Protein AF-A0A835RYI5-F1 (af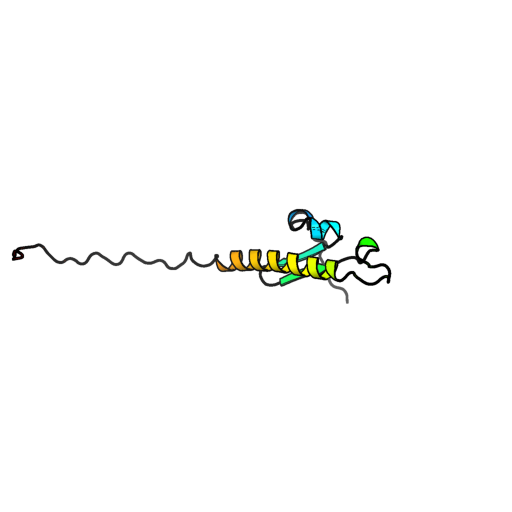db_monomer_lite)

Radius of gyration: 28.98 Å; chains: 1; bounding box: 69×79×56 Å

pLDDT: mean 70.55, std 18.91, range [38.28, 93.0]

Sequence (107 aa):
MAERSSRESPSSQPRTAELDQALHAVGFEFDLLSPQKLTGHLTVTEICCQPFKVLHGGVTAMIAEGWRAWGLHRLRLSACGRRSALHQPHQGRPPWGSHPGRGRSYS

InterPro domains:
  IPR029069 HotDog domain superfamily [SSF54637] (23-74)

Organism: Vanilla planifolia (NCBI:txid51239)

Secondary structure (DSSP, 8-state):
---------SSSSPPHHHH-HHHHHTTEEEEEE-SS-EEEEE---GGGB-TTSSB-HHHHHHHHHHHHHHHHHHHHHHHTS--S------PPPP-------------

Structure (mmCIF, N/CA/C/O backbone):
data_AF-A0A835RYI5-F1
#
_entry.id   AF-A0A835RYI5-F1
#
loop_
_atom_site.group_PDB
_atom_site.id
_atom_site.type_symbol
_atom_site.label_atom_id
_atom_site.label_alt_id
_atom_site.label_comp_id
_atom_site.label_asym_id
_atom_site.label_entity_id
_atom_site.label_seq_id
_atom_site.pdbx_PDB_ins_code
_atom_site.Cartn_x
_atom_site.Cartn_y
_atom_site.Cartn_z
_atom_site.occupancy
_atom_site.B_iso_or_equiv
_atom_site.auth_seq_id
_atom_site.auth_comp_id
_atom_site.auth_asym_id
_atom_site.auth_atom_id
_atom_site.pdbx_PDB_model_num
ATOM 1 N N . MET A 1 1 ? 11.583 -23.531 22.317 1.00 41.34 1 MET A N 1
ATOM 2 C CA . MET A 1 1 ? 11.542 -22.199 21.676 1.00 41.34 1 MET A CA 1
ATOM 3 C C . MET A 1 1 ? 10.862 -22.345 20.319 1.00 41.34 1 MET A C 1
ATOM 5 O O . MET A 1 1 ? 11.526 -22.799 19.402 1.00 41.34 1 MET A O 1
ATOM 9 N N . ALA A 1 2 ? 9.551 -22.083 20.239 1.00 41.88 2 ALA A N 1
ATOM 10 C CA . ALA A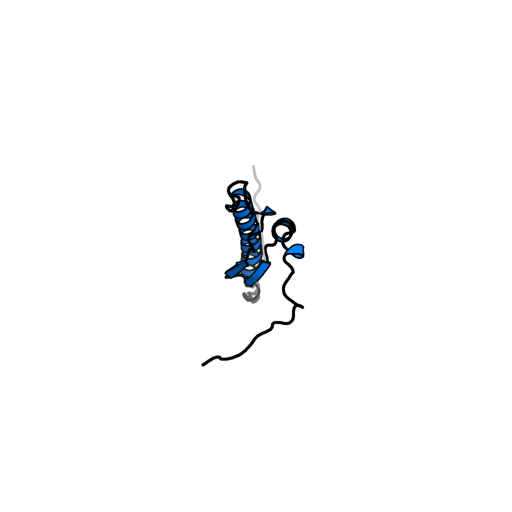 1 2 ? 8.792 -21.622 19.059 1.00 41.88 2 ALA A CA 1
ATOM 11 C C . ALA A 1 2 ? 7.296 -21.875 19.323 1.00 41.88 2 ALA A C 1
ATOM 13 O O . ALA A 1 2 ? 6.762 -22.946 19.042 1.00 41.88 2 ALA A O 1
ATOM 14 N N . GLU A 1 3 ? 6.649 -20.899 19.952 1.00 40.38 3 GLU A N 1
ATOM 15 C CA . GLU A 1 3 ? 5.241 -20.933 20.334 1.00 40.38 3 GLU A CA 1
ATOM 16 C C . GLU A 1 3 ? 4.363 -20.342 19.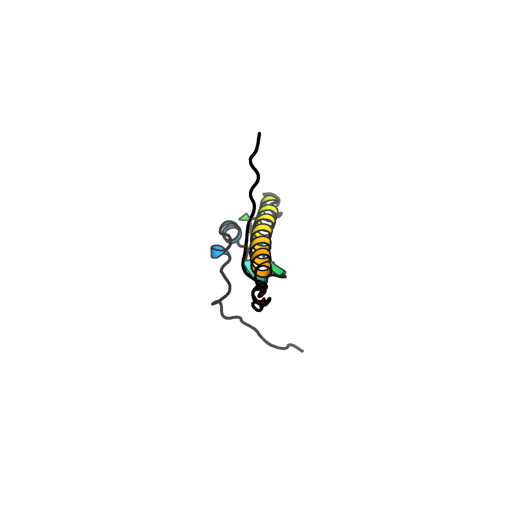212 1.00 40.38 3 GLU A C 1
ATOM 18 O O . GLU A 1 3 ? 4.514 -19.183 18.851 1.00 40.38 3 GLU A O 1
ATOM 23 N N . ARG A 1 4 ? 3.492 -21.205 18.667 1.00 47.47 4 ARG A N 1
ATOM 24 C CA . ARG A 1 4 ? 2.046 -21.047 18.384 1.00 47.47 4 ARG A CA 1
ATOM 25 C C . ARG A 1 4 ? 1.498 -19.910 17.483 1.00 47.47 4 ARG A C 1
ATOM 27 O O . ARG A 1 4 ? 1.761 -18.740 17.689 1.00 47.47 4 ARG A O 1
ATOM 34 N N . SER A 1 5 ? 0.548 -20.332 16.625 1.00 50.44 5 SER A N 1
ATOM 35 C CA . SER A 1 5 ? -0.690 -19.652 16.158 1.00 50.44 5 SER A CA 1
ATOM 36 C C . SER A 1 5 ? -0.588 -18.212 15.639 1.00 50.44 5 SER A C 1
ATOM 38 O O . SER A 1 5 ? -0.321 -17.288 16.388 1.00 50.44 5 SER A O 1
ATOM 40 N N . SER A 1 6 ? -1.010 -17.903 14.412 1.00 41.62 6 SER A N 1
ATOM 41 C CA . SER A 1 6 ? -2.359 -18.183 13.900 1.00 41.62 6 SER A CA 1
ATOM 42 C C . SER A 1 6 ? -2.363 -18.085 12.374 1.00 41.62 6 SER A C 1
ATOM 44 O O . SER A 1 6 ? -1.959 -17.067 11.825 1.00 41.62 6 SER A O 1
ATOM 46 N N . ARG A 1 7 ? -2.851 -19.116 11.678 1.00 47.56 7 ARG A N 1
ATOM 47 C CA . ARG A 1 7 ? -3.403 -18.932 10.331 1.00 47.56 7 ARG A CA 1
ATOM 48 C C . ARG A 1 7 ? -4.801 -18.363 10.543 1.00 47.56 7 ARG A C 1
ATOM 50 O O . ARG A 1 7 ? -5.703 -19.113 10.906 1.00 47.56 7 ARG A O 1
ATOM 57 N N . GLU A 1 8 ? -4.950 -17.048 10.441 1.00 38.28 8 GLU A N 1
ATOM 58 C CA . GLU A 1 8 ? -6.275 -16.435 10.391 1.00 38.28 8 GLU A CA 1
ATOM 59 C C . GLU A 1 8 ? -6.967 -16.882 9.097 1.00 38.28 8 GLU A C 1
ATOM 61 O O . GLU A 1 8 ? -6.427 -16.770 7.997 1.00 38.28 8 GLU A O 1
ATOM 66 N N . SER A 1 9 ? -8.151 -17.466 9.243 1.00 38.75 9 SER A N 1
ATOM 67 C CA . SER A 1 9 ? -9.052 -17.814 8.147 1.00 38.75 9 SER A CA 1
ATOM 68 C C . SER A 1 9 ? -9.407 -16.547 7.343 1.00 38.75 9 SER A C 1
ATOM 70 O O . SER A 1 9 ? -9.715 -15.526 7.959 1.00 38.75 9 SER A O 1
ATOM 72 N N . PRO A 1 10 ? -9.433 -16.564 5.996 1.00 46.59 10 PRO A N 1
ATOM 73 C CA . PRO A 1 10 ? -9.481 -15.342 5.180 1.00 46.59 10 PRO A CA 1
ATOM 74 C C . PRO A 1 10 ? -10.872 -14.678 5.080 1.00 46.59 10 PRO A C 1
ATOM 76 O O . PRO A 1 10 ? -11.176 -14.042 4.075 1.00 46.59 10 PRO A O 1
ATOM 79 N N . SER A 1 11 ? -11.761 -14.827 6.066 1.00 44.47 11 SER A N 1
ATOM 80 C CA . SER A 1 11 ? -13.186 -14.494 5.892 1.00 44.47 11 SER A CA 1
ATOM 81 C C . SER A 1 11 ? -13.668 -13.182 6.519 1.00 44.47 11 SER A C 1
ATOM 83 O O . SER A 1 11 ? -14.868 -12.930 6.468 1.00 44.47 11 SER A O 1
ATOM 85 N N . SER A 1 12 ? -12.799 -12.342 7.097 1.00 51.75 12 SER A N 1
ATOM 86 C CA . SER A 1 12 ? -13.283 -11.139 7.811 1.00 51.75 12 SER A CA 1
ATOM 87 C C . SER A 1 12 ? -12.439 -9.873 7.655 1.00 51.75 12 SER A C 1
ATOM 89 O O . SER A 1 12 ? -12.854 -8.820 8.140 1.00 51.75 12 SER A O 1
ATOM 91 N N . GLN A 1 13 ? -11.269 -9.938 7.013 1.00 55.56 13 GLN A N 1
ATOM 92 C CA . GLN A 1 13 ? -10.515 -8.726 6.696 1.00 55.56 13 GLN A CA 1
ATOM 93 C C . GLN A 1 13 ? -10.974 -8.198 5.330 1.00 55.56 13 GLN A C 1
ATOM 95 O O . GLN A 1 13 ? -10.996 -8.977 4.373 1.00 55.56 13 GLN A O 1
ATOM 100 N N . PRO A 1 14 ? -11.373 -6.917 5.217 1.00 61.34 14 PRO A N 1
ATOM 101 C CA . PRO A 1 14 ? -11.746 -6.355 3.927 1.00 61.34 14 PRO A CA 1
ATOM 102 C C . PRO A 1 14 ? -10.544 -6.447 2.990 1.00 61.34 14 PRO A C 1
ATOM 104 O O . PRO A 1 14 ? -9.441 -6.020 3.341 1.00 61.34 14 PRO A O 1
ATOM 107 N N . ARG A 1 15 ? -10.750 -7.042 1.812 1.00 73.75 15 ARG A N 1
ATOM 108 C CA . ARG A 1 15 ? -9.683 -7.181 0.815 1.00 73.75 15 ARG A CA 1
ATOM 109 C C . ARG A 1 15 ? -9.210 -5.794 0.404 1.00 73.75 15 ARG A C 1
ATOM 111 O O . ARG A 1 15 ? -10.038 -4.896 0.259 1.00 73.75 15 ARG A O 1
ATOM 118 N N . THR A 1 16 ? -7.914 -5.623 0.122 1.00 81.75 16 THR A N 1
ATOM 119 C CA . THR A 1 16 ? -7.395 -4.339 -0.386 1.00 81.75 16 THR A CA 1
ATOM 120 C C . THR A 1 16 ? -8.217 -3.823 -1.567 1.00 81.75 16 THR A C 1
ATOM 122 O O . THR A 1 16 ? -8.472 -2.634 -1.635 1.00 81.75 16 THR A O 1
ATOM 125 N N . ALA A 1 17 ? -8.731 -4.703 -2.432 1.00 81.00 17 ALA A N 1
ATOM 126 C CA . ALA A 1 17 ? -9.595 -4.339 -3.558 1.00 81.00 17 ALA A CA 1
ATOM 127 C C . ALA A 1 17 ? -10.909 -3.627 -3.170 1.00 81.00 17 ALA A C 1
ATOM 129 O O . ALA A 1 17 ? -11.398 -2.792 -3.927 1.00 81.00 17 ALA A O 1
ATOM 130 N N . GLU A 1 18 ? -11.488 -3.954 -2.013 1.00 82.81 18 GLU A N 1
ATOM 131 C CA . GLU A 1 18 ? -12.709 -3.315 -1.495 1.00 82.81 18 GLU A CA 1
ATOM 132 C C . GLU A 1 18 ? -12.408 -1.957 -0.854 1.00 82.81 18 GLU A C 1
ATOM 134 O O . GLU A 1 18 ? -13.287 -1.103 -0.746 1.00 82.81 18 GLU A O 1
ATOM 139 N N . LEU A 1 19 ? -11.161 -1.771 -0.418 1.00 83.00 19 LEU A N 1
ATOM 140 C CA . LEU A 1 19 ? -10.699 -0.577 0.271 1.00 83.00 19 LEU A CA 1
ATOM 141 C C . LEU A 1 19 ? -10.136 0.445 -0.727 1.00 83.00 19 LEU A C 1
ATOM 143 O O . LEU A 1 19 ? -10.507 1.613 -0.756 1.00 83.00 19 LEU A O 1
ATOM 147 N N . ASP A 1 20 ? -9.212 0.020 -1.568 1.00 86.00 20 ASP A N 1
ATOM 148 C CA . ASP A 1 20 ? -8.527 0.896 -2.496 1.00 86.00 20 ASP A CA 1
ATOM 149 C C . ASP A 1 20 ? -8.080 0.100 -3.723 1.00 86.00 20 ASP A C 1
ATOM 151 O O . ASP A 1 20 ? -7.149 -0.710 -3.683 1.00 86.00 20 ASP A O 1
ATOM 155 N N . GLN A 1 21 ? -8.777 0.334 -4.835 1.00 87.56 21 GLN A N 1
ATOM 156 C CA . GLN A 1 21 ? -8.490 -0.326 -6.105 1.00 87.56 21 GLN A CA 1
ATOM 157 C C . GLN A 1 21 ? -7.101 0.037 -6.641 1.00 87.56 21 GLN A C 1
ATOM 159 O O . GLN A 1 21 ? -6.461 -0.806 -7.266 1.00 87.56 21 GLN A O 1
ATOM 164 N N . ALA A 1 22 ? -6.616 1.257 -6.385 1.00 87.88 22 ALA A N 1
ATOM 165 C CA . ALA A 1 22 ? -5.303 1.691 -6.846 1.00 87.88 22 ALA A CA 1
ATOM 166 C C . ALA A 1 22 ? -4.191 0.992 -6.051 1.00 87.88 22 ALA A C 1
ATOM 168 O O . ALA A 1 22 ? -3.239 0.486 -6.648 1.00 87.88 22 ALA A O 1
ATOM 169 N N . LEU A 1 23 ? -4.353 0.862 -4.728 1.00 89.56 23 LEU A N 1
ATOM 170 C CA . LEU A 1 23 ? -3.437 0.071 -3.896 1.00 89.56 23 LEU A CA 1
ATOM 171 C C . LEU A 1 23 ? -3.458 -1.413 -4.273 1.00 89.56 23 LEU A C 1
ATOM 173 O O . LEU A 1 23 ? -2.406 -2.048 -4.341 1.00 89.56 23 LEU A O 1
ATOM 177 N N . HIS A 1 24 ? -4.632 -1.962 -4.586 1.00 89.50 24 HIS A N 1
ATOM 178 C CA . HIS A 1 24 ? -4.730 -3.339 -5.061 1.00 89.50 24 HIS A CA 1
ATOM 179 C C . HIS A 1 24 ? -4.010 -3.539 -6.403 1.00 89.50 24 HIS A C 1
ATOM 181 O O . HIS A 1 24 ? -3.307 -4.533 -6.575 1.00 89.50 24 HIS A O 1
ATOM 187 N N . ALA A 1 25 ? -4.124 -2.580 -7.327 1.00 88.44 25 ALA A N 1
ATOM 188 C CA . ALA A 1 25 ? -3.489 -2.647 -8.642 1.00 88.44 25 ALA A CA 1
ATOM 189 C C . ALA A 1 25 ? -1.952 -2.645 -8.577 1.00 88.44 25 ALA A C 1
ATOM 191 O O . ALA A 1 25 ? -1.310 -3.289 -9.404 1.00 88.44 25 ALA A O 1
ATOM 192 N N . VAL A 1 26 ? -1.357 -1.967 -7.588 1.00 89.12 26 VAL A N 1
ATOM 193 C CA . VAL A 1 26 ? 0.102 -1.999 -7.362 1.00 89.12 26 VAL A CA 1
ATOM 194 C C . VAL A 1 26 ? 0.563 -3.216 -6.548 1.00 89.12 26 VAL A C 1
ATOM 196 O O . VAL A 1 26 ? 1.761 -3.387 -6.339 1.00 89.12 26 VAL A O 1
ATOM 199 N N . GLY A 1 27 ? -0.359 -4.075 -6.100 1.00 88.94 27 GLY A N 1
ATOM 200 C CA . GLY A 1 27 ? -0.047 -5.266 -5.303 1.00 88.94 27 GLY A CA 1
ATOM 201 C C . GLY A 1 27 ? 0.223 -4.969 -3.827 1.00 88.94 27 GLY A C 1
ATOM 202 O O . GLY A 1 27 ? 1.007 -5.670 -3.190 1.00 88.94 27 GLY A O 1
ATOM 203 N N . PHE A 1 28 ? -0.372 -3.904 -3.285 1.00 89.94 28 PHE A N 1
ATOM 204 C CA . PHE A 1 28 ? -0.308 -3.607 -1.858 1.00 89.94 28 PHE A CA 1
ATOM 205 C C . PHE A 1 28 ? -1.324 -4.459 -1.083 1.00 89.94 28 PHE A C 1
ATOM 207 O O . PHE A 1 28 ? -2.490 -4.582 -1.471 1.00 89.94 28 PHE A O 1
ATOM 214 N N . GLU A 1 29 ? -0.906 -4.999 0.057 1.00 89.88 29 GLU A N 1
ATOM 215 C CA . GLU A 1 29 ? -1.742 -5.815 0.936 1.00 89.88 29 GLU A CA 1
ATOM 216 C C . GLU A 1 29 ? -1.840 -5.182 2.324 1.00 89.88 29 GLU A C 1
ATOM 218 O O . GLU A 1 29 ? -0.840 -4.776 2.918 1.00 89.88 29 GLU A O 1
ATOM 223 N N . PHE A 1 30 ? -3.064 -5.063 2.842 1.00 87.81 30 PHE A N 1
ATOM 224 C CA . PHE A 1 30 ? -3.294 -4.637 4.220 1.00 87.81 30 PHE A CA 1
ATOM 225 C C . PHE A 1 30 ? -3.182 -5.834 5.168 1.00 87.81 30 PHE A C 1
ATOM 227 O O . PHE A 1 30 ? -3.850 -6.841 4.962 1.00 87.81 30 PHE A O 1
ATOM 234 N N . ASP A 1 31 ? -2.398 -5.681 6.236 1.00 87.81 31 ASP A N 1
ATOM 235 C CA . ASP A 1 31 ? -2.192 -6.724 7.252 1.00 87.81 31 ASP A CA 1
ATOM 236 C C . ASP A 1 31 ? -3.040 -6.479 8.507 1.00 87.81 31 ASP A C 1
ATOM 238 O O . ASP A 1 31 ? -3.647 -7.387 9.074 1.00 87.81 31 ASP A O 1
ATOM 242 N N . LEU A 1 32 ? -3.059 -5.228 8.980 1.00 85.50 32 LEU A N 1
ATOM 243 C CA . LEU A 1 32 ? -3.763 -4.835 10.197 1.00 85.50 32 LEU A CA 1
ATOM 244 C C . LEU A 1 32 ? -4.527 -3.543 9.961 1.00 85.50 32 LEU A C 1
ATOM 246 O O . LEU A 1 32 ? -3.944 -2.514 9.618 1.00 85.50 32 LEU A O 1
ATOM 250 N N . LEU A 1 33 ? -5.827 -3.582 10.245 1.00 85.94 33 LEU A N 1
ATOM 251 C CA . LEU A 1 33 ? -6.726 -2.440 10.134 1.00 85.94 33 LEU A CA 1
ATOM 252 C C . LEU A 1 33 ? -7.408 -2.161 11.476 1.00 85.94 33 LEU A C 1
ATOM 254 O O . LEU A 1 33 ? -8.534 -2.595 11.719 1.00 85.94 33 LEU A O 1
ATOM 258 N N . SER A 1 34 ? -6.747 -1.399 12.346 1.00 79.69 34 SER A N 1
ATOM 259 C CA . SER A 1 34 ? -7.319 -0.937 13.617 1.00 79.69 34 SER A CA 1
ATOM 260 C C . SER A 1 34 ? -7.426 0.595 13.660 1.00 79.69 34 SER A C 1
ATOM 262 O O . SER A 1 34 ? -6.667 1.277 12.970 1.00 79.69 34 SER A O 1
ATOM 264 N N . PRO A 1 35 ? -8.329 1.177 14.473 1.00 78.62 35 PRO A N 1
ATOM 265 C CA . PRO A 1 35 ? -8.422 2.633 14.634 1.00 78.62 35 PRO A CA 1
ATOM 266 C C . PRO A 1 35 ? -7.124 3.303 15.113 1.00 78.62 35 PRO A C 1
ATOM 268 O O . PRO A 1 35 ? -6.936 4.496 14.899 1.00 78.62 35 PRO A O 1
ATOM 271 N N . GLN A 1 36 ? -6.250 2.551 15.784 1.00 82.31 36 GLN A N 1
ATOM 272 C CA . GLN A 1 36 ? -5.003 3.038 16.376 1.00 82.31 36 GLN A CA 1
ATOM 273 C C . GLN A 1 36 ? -3.780 2.762 15.497 1.00 82.31 36 GLN A C 1
ATOM 275 O O . GLN A 1 36 ? -2.760 3.434 15.637 1.00 82.31 36 GLN A O 1
ATOM 280 N N . LYS A 1 37 ? -3.854 1.752 14.627 1.00 83.25 37 LYS A N 1
ATOM 281 C CA . LYS A 1 37 ? -2.721 1.281 13.832 1.00 83.25 37 LYS A CA 1
ATOM 282 C C . LYS A 1 37 ? -3.192 0.657 12.525 1.00 83.25 37 LYS A C 1
ATOM 284 O O . LYS A 1 37 ? -4.017 -0.260 12.536 1.00 83.25 37 LYS A O 1
ATOM 289 N N . LEU A 1 38 ? -2.594 1.122 11.434 1.00 86.81 38 LEU A N 1
ATOM 290 C CA . LEU A 1 38 ? -2.703 0.523 10.111 1.00 86.81 38 LEU A CA 1
ATOM 291 C C . LEU A 1 38 ? -1.333 -0.025 9.708 1.00 86.81 38 LEU A C 1
ATOM 293 O O . LEU A 1 38 ? -0.329 0.672 9.866 1.00 86.81 38 LEU A O 1
ATOM 297 N N . THR A 1 39 ? -1.285 -1.262 9.222 1.00 89.12 39 THR A N 1
ATOM 298 C CA . THR A 1 39 ? -0.080 -1.841 8.613 1.00 89.12 39 THR A CA 1
ATOM 299 C C . THR A 1 39 ? -0.430 -2.578 7.337 1.00 89.12 39 THR A C 1
ATOM 301 O O . THR A 1 39 ? -1.547 -3.068 7.167 1.00 89.12 39 THR A O 1
ATOM 304 N N . GLY A 1 40 ? 0.553 -2.670 6.458 1.00 90.81 40 GLY A N 1
ATOM 305 C CA . GLY A 1 40 ? 0.489 -3.448 5.240 1.00 90.81 40 GLY A CA 1
ATOM 306 C C . GLY A 1 40 ? 1.871 -3.551 4.621 1.00 90.81 40 GLY A C 1
ATOM 307 O O . GLY A 1 40 ? 2.822 -2.912 5.092 1.00 90.81 40 GLY A O 1
ATOM 308 N N . HIS A 1 41 ? 1.963 -4.323 3.553 1.00 91.62 41 HIS A N 1
ATOM 309 C CA . HIS A 1 41 ? 3.201 -4.557 2.838 1.00 91.62 41 HIS A CA 1
ATOM 310 C C . HIS A 1 41 ? 2.985 -4.458 1.327 1.00 91.62 41 HIS A C 1
ATOM 312 O O . HIS A 1 41 ? 1.893 -4.661 0.803 1.00 91.62 41 HIS A O 1
ATOM 318 N N . LEU A 1 42 ? 4.057 -4.095 0.624 1.00 92.25 42 LEU A N 1
ATOM 319 C CA . LEU A 1 42 ? 4.105 -4.042 -0.831 1.00 92.25 42 LEU A CA 1
ATOM 320 C C . LEU A 1 42 ? 5.183 -5.008 -1.301 1.00 92.25 42 LEU A C 1
ATOM 322 O O . LEU A 1 42 ? 6.363 -4.814 -0.992 1.00 92.25 42 LEU A O 1
ATOM 326 N N . THR A 1 43 ? 4.808 -6.008 -2.091 1.00 90.94 43 THR A N 1
ATOM 327 C CA . THR A 1 43 ? 5.799 -6.776 -2.846 1.00 90.94 43 THR A CA 1
ATOM 328 C C . THR A 1 43 ? 6.285 -5.920 -4.010 1.00 90.94 43 THR A C 1
ATOM 330 O O . THR A 1 43 ? 5.537 -5.629 -4.941 1.00 90.94 43 THR A O 1
ATOM 333 N N . VAL A 1 44 ? 7.546 -5.482 -3.956 1.00 89.69 44 VAL A N 1
ATOM 334 C CA . VAL A 1 44 ? 8.127 -4.644 -5.011 1.00 89.69 44 VAL A CA 1
ATOM 335 C C . VAL A 1 44 ? 8.300 -5.477 -6.277 1.00 89.69 44 VAL A C 1
ATOM 337 O O . VAL A 1 44 ? 9.150 -6.362 -6.353 1.00 89.69 44 VAL A O 1
ATOM 340 N N . THR A 1 45 ? 7.478 -5.175 -7.272 1.00 88.19 45 THR A N 1
ATOM 341 C CA . THR A 1 45 ? 7.502 -5.770 -8.610 1.00 88.19 45 THR A CA 1
ATOM 342 C C . THR A 1 45 ? 8.000 -4.746 -9.631 1.00 88.19 45 THR A C 1
ATOM 344 O O . THR A 1 45 ? 8.100 -3.553 -9.334 1.00 88.19 45 THR A O 1
ATOM 347 N N . GLU A 1 46 ? 8.321 -5.185 -10.853 1.00 87.44 46 GLU A N 1
ATOM 348 C CA . GLU A 1 46 ? 8.855 -4.284 -11.889 1.00 87.44 46 GLU A CA 1
ATOM 349 C C . GLU A 1 46 ? 7.889 -3.148 -12.257 1.00 87.44 46 GLU A C 1
ATOM 351 O O . GLU A 1 46 ? 8.346 -2.059 -12.585 1.00 87.44 46 GLU A O 1
ATOM 356 N N . ILE A 1 47 ? 6.574 -3.353 -12.110 1.00 86.50 47 ILE A N 1
ATOM 357 C CA . ILE A 1 47 ? 5.552 -2.322 -12.360 1.00 86.50 47 ILE A CA 1
ATOM 358 C C . ILE A 1 47 ? 5.626 -1.142 -11.379 1.00 86.50 47 ILE A C 1
ATOM 360 O O . ILE A 1 47 ? 5.211 -0.034 -11.710 1.00 86.50 47 ILE A O 1
ATOM 364 N N . CYS A 1 48 ? 6.169 -1.362 -10.181 1.00 87.12 48 CYS A N 1
ATOM 365 C CA . CYS A 1 48 ? 6.311 -0.335 -9.151 1.00 87.12 48 CYS A CA 1
ATOM 366 C C . CYS A 1 48 ? 7.645 0.415 -9.270 1.00 87.12 48 CYS A C 1
ATOM 368 O O . CYS A 1 48 ? 7.864 1.411 -8.576 1.00 87.12 48 CYS A O 1
ATOM 370 N N . CYS A 1 49 ? 8.549 -0.065 -10.125 1.00 90.62 49 CYS A N 1
ATOM 371 C CA . CYS A 1 49 ? 9.896 0.456 -10.271 1.00 90.62 49 CYS A CA 1
ATOM 372 C C . CYS A 1 49 ? 10.020 1.357 -11.500 1.00 90.62 49 CYS A C 1
ATOM 374 O O . CYS A 1 49 ? 9.457 1.099 -12.559 1.00 90.62 49 CYS A O 1
ATOM 376 N N . GLN A 1 50 ? 10.822 2.409 -11.373 1.00 89.88 50 GLN A N 1
ATOM 377 C CA . GLN A 1 50 ? 11.242 3.210 -12.521 1.00 89.88 50 GLN A CA 1
ATOM 378 C C . GLN A 1 50 ? 12.383 2.507 -13.288 1.00 89.88 50 GLN A C 1
ATOM 380 O O . GLN A 1 50 ? 12.971 1.559 -12.758 1.00 89.88 50 GLN A O 1
ATOM 385 N N . PRO A 1 51 ? 12.775 2.977 -14.492 1.00 89.06 51 PRO A N 1
ATOM 386 C CA . PRO A 1 51 ? 13.801 2.333 -15.329 1.00 89.06 51 PRO A CA 1
ATOM 387 C C . PRO A 1 51 ? 15.158 2.072 -14.646 1.00 89.06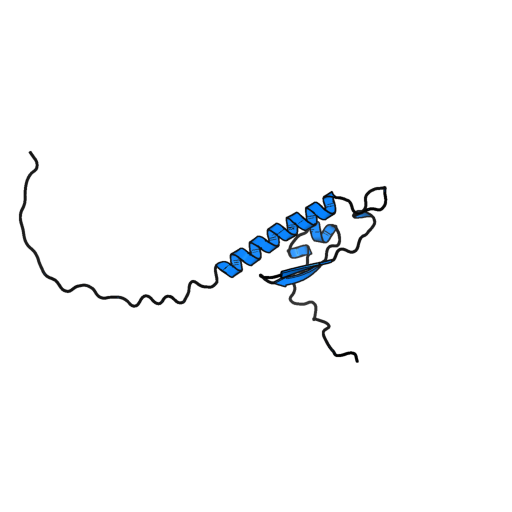 51 PRO A C 1
ATOM 389 O O . PRO A 1 51 ? 15.928 1.233 -15.099 1.00 89.06 51 PRO A O 1
ATOM 392 N N . PHE A 1 52 ? 15.435 2.741 -13.523 1.00 90.50 52 PHE A N 1
ATOM 393 C CA . PHE A 1 52 ? 16.618 2.535 -12.681 1.00 90.50 52 PHE A CA 1
ATOM 394 C C . PHE A 1 52 ? 16.466 1.423 -11.626 1.00 90.50 52 PHE A C 1
ATOM 396 O O . PHE A 1 52 ? 17.283 1.337 -10.714 1.00 90.50 52 PHE A O 1
ATOM 403 N N . LYS A 1 53 ? 15.417 0.592 -11.715 1.00 85.69 53 LYS A N 1
ATOM 404 C CA . LYS A 1 53 ? 15.108 -0.507 -10.777 1.00 85.69 53 LYS A CA 1
ATOM 405 C C . LYS A 1 53 ? 14.964 -0.059 -9.314 1.00 85.69 53 LYS A C 1
ATOM 407 O O . LYS A 1 53 ? 15.195 -0.836 -8.393 1.00 85.69 53 LYS A O 1
ATOM 412 N N . VAL A 1 54 ? 14.548 1.187 -9.100 1.00 90.25 54 VAL A N 1
ATOM 413 C CA . VAL A 1 54 ? 14.182 1.717 -7.778 1.00 90.25 54 VAL A CA 1
ATOM 414 C C . VAL A 1 54 ? 12.690 2.017 -7.735 1.00 90.25 54 VAL A C 1
ATOM 416 O O . VAL A 1 54 ? 12.087 2.304 -8.771 1.00 90.25 54 VAL A O 1
ATOM 419 N N . LEU A 1 55 ? 12.098 1.967 -6.542 1.00 89.44 55 LEU A N 1
ATOM 420 C CA . LEU A 1 55 ? 10.674 2.227 -6.343 1.00 89.44 55 LEU A CA 1
ATOM 421 C C . LEU A 1 55 ? 10.306 3.636 -6.835 1.00 89.44 55 LEU A C 1
ATOM 423 O O . LEU A 1 55 ? 10.948 4.623 -6.471 1.00 89.44 55 LEU A O 1
ATOM 427 N N . HIS A 1 56 ? 9.276 3.728 -7.673 1.00 92.25 56 HIS A N 1
ATOM 428 C CA . HIS A 1 56 ? 8.821 4.993 -8.232 1.00 92.25 56 HIS A CA 1
ATOM 429 C C . HIS A 1 56 ? 8.196 5.860 -7.129 1.00 92.25 56 HIS A C 1
ATOM 431 O O . HIS A 1 56 ? 7.294 5.419 -6.416 1.00 92.25 56 HIS A O 1
ATOM 437 N N . GLY A 1 57 ? 8.626 7.119 -7.008 1.00 91.81 57 GLY A N 1
ATOM 438 C CA . GLY A 1 57 ? 8.140 8.025 -5.955 1.00 91.81 57 GLY A CA 1
ATOM 439 C C . GLY A 1 57 ? 6.624 8.272 -5.994 1.00 91.81 57 GLY A C 1
ATOM 440 O O . GLY A 1 57 ? 5.998 8.515 -4.970 1.00 91.81 57 GLY A O 1
ATOM 441 N N . GLY A 1 58 ? 5.995 8.140 -7.163 1.00 91.69 58 GLY A N 1
ATOM 442 C CA . GLY A 1 58 ? 4.533 8.179 -7.281 1.00 91.69 58 GLY A CA 1
ATOM 443 C C . GLY A 1 58 ? 3.823 7.000 -6.602 1.00 91.69 58 GLY A C 1
ATOM 444 O O . GLY A 1 58 ? 2.723 7.177 -6.090 1.00 91.69 58 GLY A O 1
ATOM 445 N N . VAL A 1 59 ? 4.449 5.818 -6.538 1.00 91.94 59 VAL A N 1
ATOM 446 C CA . VAL A 1 59 ? 3.867 4.637 -5.872 1.00 91.94 59 VAL A CA 1
ATOM 447 C C . VAL A 1 59 ? 3.873 4.838 -4.359 1.00 91.94 59 VAL A C 1
ATOM 449 O O . VAL A 1 59 ? 2.871 4.582 -3.698 1.00 91.94 59 VAL A O 1
ATOM 452 N N . THR A 1 60 ? 4.959 5.379 -3.799 1.00 91.50 60 THR A N 1
ATOM 453 C CA . THR A 1 60 ? 5.010 5.712 -2.366 1.00 91.50 60 THR A CA 1
ATOM 454 C C . THR A 1 60 ? 4.044 6.837 -2.007 1.00 91.50 60 THR A C 1
ATOM 456 O O . THR A 1 60 ? 3.378 6.752 -0.976 1.00 91.50 60 THR A O 1
ATOM 459 N N . ALA A 1 61 ? 3.912 7.852 -2.868 1.00 93.00 61 ALA A N 1
ATOM 460 C CA . ALA A 1 61 ? 2.930 8.919 -2.691 1.00 93.00 61 ALA A CA 1
ATOM 461 C C . ALA A 1 61 ? 1.486 8.386 -2.708 1.00 93.00 61 ALA A C 1
ATOM 463 O O . ALA A 1 61 ? 0.693 8.747 -1.842 1.00 93.00 61 ALA A O 1
ATOM 464 N N . MET A 1 62 ? 1.161 7.479 -3.635 1.00 91.81 62 MET A N 1
ATOM 465 C CA . MET A 1 62 ? -0.153 6.831 -3.719 1.00 91.81 62 MET A CA 1
ATOM 466 C C . MET A 1 62 ? -0.475 6.018 -2.457 1.00 91.81 62 MET A C 1
ATOM 468 O O . MET A 1 62 ? -1.566 6.149 -1.904 1.00 91.81 62 MET A O 1
ATOM 472 N N . ILE A 1 63 ? 0.488 5.232 -1.958 1.00 90.69 63 ILE A N 1
ATOM 473 C CA . ILE A 1 63 ? 0.343 4.475 -0.703 1.00 90.69 63 ILE A CA 1
ATOM 474 C C . ILE A 1 63 ? 0.087 5.420 0.474 1.00 90.69 63 ILE A C 1
ATOM 476 O O . ILE A 1 63 ? -0.825 5.180 1.267 1.00 90.69 63 ILE A O 1
ATOM 480 N N . ALA A 1 64 ? 0.844 6.515 0.569 1.00 90.06 64 ALA A N 1
ATOM 481 C CA . ALA A 1 64 ? 0.678 7.501 1.632 1.00 90.06 64 ALA A CA 1
ATOM 482 C C . ALA A 1 64 ? -0.705 8.182 1.601 1.00 90.06 64 ALA A C 1
ATOM 484 O O . ALA A 1 64 ? -1.332 8.341 2.652 1.00 90.06 64 ALA A O 1
ATOM 485 N N . GLU A 1 65 ? -1.196 8.549 0.414 1.00 88.62 65 GLU A N 1
ATOM 486 C CA . GLU A 1 65 ? -2.511 9.176 0.227 1.00 88.62 65 GLU A CA 1
ATOM 487 C C . GLU A 1 65 ? -3.647 8.219 0.621 1.00 88.62 65 GLU A C 1
ATOM 489 O O . GLU A 1 65 ? -4.496 8.565 1.451 1.00 88.62 65 GLU A O 1
ATOM 494 N N . GLY A 1 66 ? -3.618 6.980 0.111 1.00 86.31 66 GLY A N 1
ATOM 495 C CA . GLY A 1 66 ? -4.604 5.951 0.449 1.00 86.31 66 GLY A CA 1
ATOM 496 C C . GLY A 1 66 ? -4.629 5.665 1.952 1.00 86.31 66 GLY A C 1
ATOM 497 O O . GLY A 1 66 ? -5.690 5.663 2.582 1.00 86.31 66 GLY A O 1
ATOM 498 N N . TRP A 1 67 ? -3.459 5.537 2.585 1.00 86.12 67 TRP A N 1
ATOM 499 C CA . TRP A 1 67 ? -3.357 5.358 4.038 1.00 86.12 67 TRP A CA 1
ATOM 500 C C . TRP A 1 67 ? -3.958 6.516 4.828 1.00 86.12 67 TRP A C 1
ATOM 502 O O . TRP A 1 67 ? -4.645 6.289 5.827 1.00 86.12 67 TRP A O 1
ATOM 512 N N . ARG A 1 68 ? -3.718 7.758 4.398 1.00 82.88 68 ARG A N 1
ATOM 513 C CA . ARG A 1 68 ? -4.266 8.946 5.060 1.00 82.88 68 ARG A CA 1
ATOM 514 C C . ARG A 1 68 ? -5.791 8.970 4.977 1.00 82.88 68 ARG A C 1
ATOM 516 O O . ARG A 1 68 ? -6.439 9.252 5.989 1.00 82.88 68 ARG A O 1
ATOM 523 N N . ALA A 1 69 ? -6.361 8.642 3.817 1.00 81.19 69 ALA A N 1
ATOM 524 C CA . ALA A 1 69 ? -7.808 8.558 3.630 1.00 81.19 69 ALA A CA 1
ATOM 525 C C . ALA A 1 69 ? -8.432 7.482 4.539 1.00 81.19 69 ALA A C 1
ATOM 527 O O . ALA A 1 69 ? -9.381 7.761 5.281 1.00 81.19 69 ALA A O 1
ATOM 528 N N . TRP A 1 70 ? -7.840 6.285 4.567 1.00 79.50 70 TRP A N 1
ATOM 529 C CA . TRP A 1 70 ? -8.288 5.167 5.404 1.00 79.50 70 TRP A CA 1
ATOM 530 C C . TRP A 1 70 ? -8.145 5.440 6.905 1.00 79.50 70 TRP A C 1
ATOM 532 O O . TRP A 1 70 ? -9.083 5.211 7.677 1.00 79.50 70 TRP A O 1
ATOM 542 N N . GLY A 1 71 ? -6.996 5.969 7.325 1.00 78.00 71 GLY A N 1
ATOM 543 C CA . GLY A 1 71 ? -6.709 6.306 8.718 1.00 78.00 71 GLY A CA 1
ATOM 544 C C . GLY A 1 71 ? -7.658 7.367 9.262 1.00 78.00 71 GLY A C 1
ATOM 545 O O . GLY A 1 71 ? -8.218 7.196 10.345 1.00 78.00 71 GLY A O 1
ATOM 546 N N . LEU A 1 72 ? -7.920 8.424 8.487 1.00 73.75 72 LEU A N 1
ATOM 547 C CA . LEU A 1 72 ? -8.873 9.458 8.880 1.00 73.75 72 LEU A CA 1
ATOM 548 C C . LEU A 1 72 ? -10.303 8.912 8.959 1.00 73.75 72 LEU A C 1
ATOM 550 O O . LEU A 1 72 ? -11.010 9.208 9.924 1.00 73.75 72 LEU A O 1
ATOM 554 N N . HIS A 1 73 ? -10.726 8.102 7.984 1.00 73.38 73 HIS A N 1
ATOM 555 C CA . HIS A 1 73 ? -12.057 7.495 7.981 1.00 73.38 73 HIS A CA 1
ATOM 556 C C . HIS A 1 73 ? -12.291 6.633 9.233 1.00 73.38 73 HIS A C 1
ATOM 558 O O . HIS A 1 73 ? -13.277 6.830 9.949 1.00 73.38 73 HIS A O 1
ATOM 564 N N . ARG A 1 74 ? -11.353 5.736 9.569 1.00 69.69 74 ARG A N 1
ATOM 565 C CA . ARG A 1 74 ? -11.490 4.850 10.740 1.00 69.69 74 ARG A CA 1
ATOM 566 C C . ARG A 1 74 ? -11.365 5.583 12.073 1.00 69.69 74 ARG A C 1
ATOM 568 O O . ARG A 1 74 ? -12.129 5.296 12.998 1.00 69.69 74 ARG A O 1
ATOM 575 N N . LEU A 1 75 ? -10.465 6.560 12.173 1.00 63.25 75 LEU A N 1
ATOM 576 C CA . LEU A 1 75 ? -10.313 7.367 13.385 1.00 63.25 75 LEU A CA 1
ATOM 577 C C . LEU A 1 75 ? -11.554 8.237 13.639 1.00 63.25 75 LEU A C 1
ATOM 579 O O . LEU A 1 75 ? -12.034 8.321 14.772 1.00 63.25 75 LEU A O 1
ATOM 583 N N . ARG A 1 76 ? -12.136 8.822 12.583 1.00 59.78 76 ARG A N 1
ATOM 584 C CA . ARG A 1 76 ? -13.353 9.644 12.676 1.00 59.78 76 ARG A CA 1
ATOM 585 C C . ARG A 1 76 ? -14.577 8.831 13.101 1.00 59.78 76 ARG A C 1
ATOM 587 O O . ARG A 1 76 ? -15.366 9.321 13.908 1.00 59.78 76 ARG A O 1
ATOM 594 N N . LEU A 1 77 ? -14.717 7.595 12.617 1.00 61.44 77 LEU A N 1
ATOM 595 C CA . LEU A 1 77 ? -15.784 6.692 13.061 1.00 61.44 77 LEU A CA 1
ATOM 596 C C . LEU A 1 77 ? -15.603 6.276 14.526 1.00 61.44 77 LEU A C 1
ATOM 598 O O . LEU A 1 77 ? -16.553 6.349 15.306 1.00 61.44 77 LEU A O 1
ATOM 602 N N . SER A 1 78 ? -14.379 5.932 14.938 1.00 59.72 78 SER A N 1
ATOM 603 C CA . SER A 1 78 ? -14.100 5.555 16.329 1.00 59.72 78 SER A CA 1
ATOM 604 C C . SER A 1 78 ? -14.332 6.705 17.320 1.00 59.72 78 SER A C 1
ATOM 606 O O . SER A 1 78 ? -14.725 6.455 18.460 1.00 59.72 78 SER A O 1
ATOM 608 N N . ALA A 1 79 ? -14.120 7.960 16.912 1.00 56.62 79 ALA A N 1
ATOM 609 C CA . ALA A 1 79 ? -14.348 9.130 17.762 1.00 56.62 79 ALA A CA 1
ATOM 610 C C . ALA A 1 79 ? -15.843 9.440 17.992 1.00 56.62 79 ALA A C 1
ATOM 612 O O . ALA A 1 79 ? -16.196 10.053 19.000 1.00 56.62 79 ALA A O 1
ATOM 613 N N . CYS A 1 80 ? -16.743 8.992 17.108 1.00 55.72 80 CYS A N 1
ATOM 614 C CA . CYS A 1 80 ? -18.187 9.218 17.245 1.00 55.72 80 CYS A CA 1
ATOM 615 C C . CYS A 1 80 ? -18.899 8.170 18.135 1.00 55.72 80 CYS A C 1
ATOM 617 O O . CYS A 1 80 ? -20.101 8.281 18.374 1.00 55.72 80 CYS A O 1
ATOM 619 N N . GLY A 1 81 ? -18.175 7.182 18.675 1.00 58.22 81 GLY A N 1
ATOM 620 C CA . GLY A 1 81 ? -18.731 6.045 19.426 1.00 58.22 81 GLY A CA 1
ATOM 621 C C . GLY A 1 81 ? -18.974 6.236 20.932 1.00 58.22 81 GLY A C 1
ATOM 622 O O . GLY A 1 81 ? -19.287 5.262 21.608 1.00 58.22 81 GLY A O 1
ATOM 623 N N . ARG A 1 82 ? -18.837 7.440 21.507 1.00 54.56 82 ARG A N 1
ATOM 624 C CA . ARG A 1 82 ? -19.107 7.677 22.947 1.00 54.56 82 ARG A CA 1
ATOM 625 C C . ARG A 1 82 ? -19.907 8.953 23.215 1.00 54.56 82 ARG A C 1
ATOM 627 O O . ARG A 1 82 ? -19.430 9.869 23.875 1.00 54.56 82 ARG A O 1
ATOM 634 N N . ARG A 1 83 ? -21.149 9.005 22.722 1.00 50.00 83 ARG A N 1
ATOM 635 C CA . ARG A 1 83 ? -22.155 9.995 23.166 1.00 50.00 83 ARG A CA 1
ATOM 636 C C . ARG A 1 83 ? -23.459 9.394 23.703 1.00 50.00 83 ARG A C 1
ATOM 638 O O . ARG A 1 83 ? -24.405 10.132 23.936 1.00 50.00 83 ARG A O 1
ATOM 645 N N . SER A 1 84 ? -23.495 8.097 23.994 1.00 47.25 84 SER A N 1
ATOM 646 C CA . SER A 1 84 ? -24.694 7.435 24.529 1.00 47.25 84 SER A CA 1
ATOM 647 C C . SER A 1 84 ? -24.518 7.016 25.990 1.00 47.25 84 SER A C 1
ATOM 649 O O . SER A 1 84 ? -24.678 5.848 26.309 1.00 47.25 84 SER A O 1
ATOM 651 N N . ALA A 1 85 ? -24.127 7.942 26.874 1.00 51.53 85 ALA A N 1
ATOM 652 C CA . ALA A 1 85 ? -24.205 7.737 28.331 1.00 51.53 85 ALA A CA 1
ATOM 653 C C . ALA A 1 85 ? -24.128 9.048 29.147 1.00 51.53 85 ALA A C 1
ATOM 655 O O . ALA A 1 85 ? -23.575 9.064 30.240 1.00 51.53 85 ALA A O 1
ATOM 656 N N . LEU A 1 86 ? -24.687 10.157 28.653 1.00 50.78 86 LEU A N 1
ATOM 657 C CA . LEU A 1 86 ? -25.158 11.221 29.547 1.00 50.78 86 LEU A CA 1
ATOM 658 C C . LEU A 1 86 ? -26.679 11.182 29.523 1.00 50.78 86 LEU A C 1
ATOM 660 O O . LEU A 1 86 ? -27.350 11.880 28.771 1.00 50.78 86 LEU A O 1
ATOM 664 N N . HIS A 1 87 ? -27.191 10.272 30.342 1.00 44.12 87 HIS A N 1
ATOM 665 C CA . HIS A 1 87 ? -28.512 10.353 30.930 1.00 44.12 87 HIS A CA 1
ATOM 666 C C . HIS A 1 87 ? -28.666 11.762 31.531 1.00 44.12 87 HIS A C 1
ATOM 668 O O . HIS A 1 87 ? -28.087 12.048 32.575 1.00 44.12 87 HIS A O 1
ATOM 674 N N . GLN A 1 88 ? -29.380 12.666 30.856 1.00 47.41 88 GLN A N 1
ATOM 675 C CA . GLN A 1 88 ? -29.992 13.800 31.544 1.00 47.41 88 GLN A CA 1
ATOM 676 C C . GLN A 1 88 ? -31.312 13.283 32.118 1.00 47.41 88 GLN A C 1
ATOM 678 O O . GLN A 1 88 ? -32.241 13.042 31.341 1.00 47.41 88 GLN A O 1
ATOM 683 N N . PRO A 1 89 ? -31.431 13.070 33.440 1.00 44.44 89 PRO A N 1
ATOM 684 C CA . PRO A 1 89 ? -32.745 12.929 34.023 1.00 44.44 89 PRO A CA 1
ATOM 685 C C . PRO A 1 89 ? -33.465 14.268 33.859 1.00 44.44 89 PRO A C 1
ATOM 687 O O . PRO A 1 89 ? -32.919 15.335 34.143 1.00 44.44 89 PRO A O 1
ATOM 690 N N . HIS A 1 90 ? -34.695 14.176 33.366 1.00 50.28 90 HIS A N 1
ATOM 691 C CA . HIS A 1 90 ? -35.737 15.188 33.457 1.00 50.28 90 HIS A CA 1
ATOM 692 C C . HIS A 1 90 ? -35.656 15.926 34.807 1.00 50.28 90 HIS A C 1
ATOM 694 O O . HIS A 1 90 ? -36.074 15.389 35.831 1.00 50.28 90 HIS A O 1
ATOM 700 N N . GLN A 1 91 ? -35.130 17.152 34.820 1.00 46.22 91 GLN A N 1
ATOM 701 C CA . GLN A 1 91 ? -35.276 18.046 35.966 1.00 46.22 91 GLN A CA 1
ATOM 702 C C . GLN A 1 91 ? -36.559 18.852 35.780 1.00 46.22 91 GLN A C 1
ATOM 704 O O . GLN A 1 91 ? -36.850 19.371 34.702 1.00 46.22 91 GLN A O 1
ATOM 709 N N . GLY A 1 92 ? -37.366 18.839 36.834 1.00 41.12 92 GLY A N 1
ATOM 710 C CA . GLY A 1 92 ? -38.775 19.188 36.837 1.00 41.12 92 GLY A CA 1
ATOM 711 C C . GLY A 1 92 ? -39.108 20.615 36.411 1.00 41.12 92 GLY A C 1
ATOM 712 O O . GLY A 1 92 ? -38.335 21.560 36.548 1.00 41.12 92 GLY A O 1
ATOM 713 N N . ARG A 1 93 ? -40.349 20.748 35.941 1.00 50.75 93 ARG A N 1
ATOM 714 C CA . ARG A 1 93 ? -41.084 22.010 35.837 1.00 50.75 93 ARG A CA 1
ATOM 715 C C . ARG A 1 93 ? -41.047 22.742 37.193 1.00 50.75 93 ARG A C 1
ATOM 717 O O . ARG A 1 93 ? -41.377 22.109 38.197 1.00 50.75 93 ARG A O 1
ATOM 724 N N . PRO A 1 94 ? -40.734 24.046 37.257 1.00 50.03 94 PRO A N 1
ATOM 725 C CA . PRO A 1 94 ? -40.964 24.822 38.471 1.00 50.03 94 PRO A CA 1
ATOM 726 C C . PRO A 1 94 ? -42.478 25.053 38.680 1.00 50.03 94 PRO A C 1
ATOM 728 O O . PRO A 1 94 ? -43.174 25.392 37.718 1.00 50.03 94 PRO A O 1
ATOM 731 N N . PRO A 1 95 ? -43.013 24.893 39.907 1.00 56.88 95 PRO A N 1
ATOM 732 C CA . PRO A 1 95 ? -44.413 25.146 40.215 1.00 56.88 9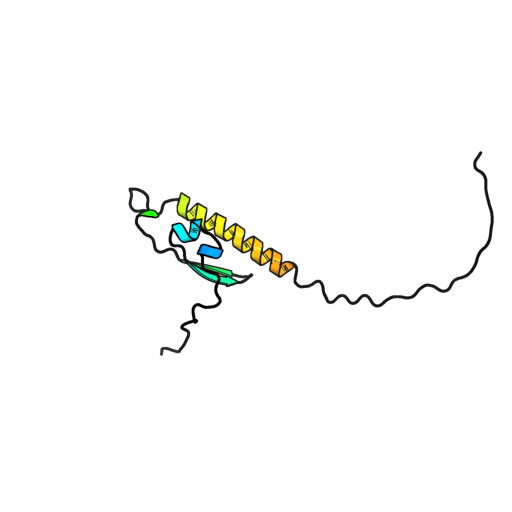5 PRO A CA 1
ATOM 733 C C . PRO A 1 95 ? -44.578 26.562 40.775 1.00 56.88 95 PRO A C 1
ATOM 735 O O . PRO A 1 95 ? -44.736 26.748 41.973 1.00 56.88 95 PRO A O 1
ATOM 738 N N . TRP A 1 96 ? -44.547 27.573 39.915 1.00 53.06 96 TRP A N 1
ATOM 739 C CA . TRP A 1 96 ? -45.033 28.912 40.261 1.00 53.06 96 TRP A CA 1
ATOM 740 C C . TRP A 1 96 ? -45.685 29.431 38.979 1.00 53.06 96 TRP A C 1
ATOM 742 O O . TRP A 1 96 ? -45.019 29.573 37.963 1.00 53.06 96 TRP A O 1
ATOM 752 N N . GLY A 1 97 ? -47.003 29.519 38.868 1.00 46.00 97 GLY A N 1
ATOM 753 C CA . GLY A 1 97 ? -47.901 30.244 39.754 1.00 46.00 97 GLY A CA 1
ATOM 754 C C . GLY A 1 97 ? -48.514 31.345 38.887 1.00 46.00 97 GLY A C 1
ATOM 755 O O . GLY A 1 97 ? -47.798 32.127 38.272 1.00 46.00 97 GLY A O 1
ATOM 756 N N . SER A 1 98 ? -49.830 31.304 38.735 1.00 48.28 98 SER A N 1
ATOM 757 C CA . SER A 1 98 ? -50.634 32.072 37.786 1.00 48.28 98 SER A CA 1
ATOM 758 C C . SER A 1 98 ? -50.475 33.607 37.868 1.00 48.28 98 SER A C 1
ATOM 760 O O . SER A 1 98 ? -50.251 34.152 38.942 1.00 48.28 98 SER A O 1
ATOM 762 N N . HIS A 1 99 ? -50.646 34.251 36.697 1.00 45.53 99 HIS A N 1
ATOM 763 C CA . HIS A 1 99 ? -51.012 35.649 36.336 1.00 45.53 99 HIS A CA 1
ATOM 764 C C . HIS A 1 99 ? -51.681 36.546 37.419 1.00 45.53 99 HIS A C 1
ATOM 766 O O . HIS A 1 99 ? -52.276 35.973 38.327 1.00 45.53 99 HIS A O 1
ATOM 772 N N . PRO A 1 100 ? -51.759 37.912 37.297 1.00 55.81 100 PRO A N 1
ATOM 773 C CA . PRO A 1 100 ? -51.939 38.679 36.037 1.00 55.81 100 PRO A CA 1
ATOM 774 C C . PRO A 1 100 ? -51.375 40.134 35.936 1.00 55.81 100 PRO A C 1
ATOM 776 O O . PRO A 1 100 ? -51.192 40.841 36.919 1.00 55.81 100 PRO A O 1
ATOM 779 N N . GLY A 1 101 ? -51.298 40.655 34.699 1.00 49.44 101 GLY A N 1
ATOM 780 C CA . GLY A 1 101 ? -51.795 42.009 34.384 1.00 49.44 101 GLY A CA 1
ATOM 781 C C . GLY A 1 101 ? -50.814 43.186 34.200 1.00 49.44 101 GLY A C 1
ATOM 782 O O . GLY A 1 101 ? -49.845 43.343 34.932 1.00 49.44 101 GLY A O 1
ATOM 783 N N . ARG A 1 102 ? -51.239 44.094 33.296 1.00 50.94 102 ARG A N 1
ATOM 784 C CA . ARG A 1 102 ? -50.734 45.449 32.942 1.00 50.94 102 ARG A CA 1
ATOM 785 C C . ARG A 1 102 ? -49.543 45.423 31.966 1.00 50.94 102 ARG A C 1
ATOM 787 O O . ARG A 1 102 ? -48.446 45.055 32.338 1.00 50.94 102 ARG A O 1
ATOM 794 N N . GLY A 1 103 ? -49.675 45.739 30.677 1.00 53.59 103 GLY A N 1
ATOM 795 C CA . GLY A 1 103 ? -50.390 46.863 30.073 1.00 53.59 103 GLY A CA 1
ATOM 796 C C . GLY A 1 103 ? -49.482 48.095 30.072 1.00 53.59 103 GLY A C 1
ATOM 797 O O . GLY A 1 103 ? -49.334 48.709 31.124 1.00 53.59 103 GLY A O 1
ATOM 798 N N . ARG A 1 104 ? -48.893 48.448 28.918 1.00 49.25 104 ARG A N 1
ATOM 799 C CA . ARG A 1 104 ? -48.464 49.817 28.578 1.00 49.25 104 ARG A CA 1
ATOM 800 C C . ARG A 1 104 ? -48.198 49.946 27.077 1.00 49.25 104 ARG A C 1
ATOM 802 O O . ARG A 1 104 ? -47.367 49.237 26.521 1.00 49.25 104 ARG A O 1
ATOM 809 N N . SER A 1 105 ? -48.973 50.844 26.475 1.00 49.69 105 SER A N 1
ATOM 810 C CA . SER A 1 105 ? -48.876 51.341 25.108 1.00 49.69 105 SER A CA 1
ATOM 811 C C . SER A 1 105 ? -47.517 51.957 24.808 1.00 49.69 105 SER A C 1
ATOM 813 O O . SER A 1 105 ? -46.910 52.588 25.673 1.00 49.69 105 SER A O 1
ATOM 815 N N . TYR A 1 106 ? -47.121 51.847 23.547 1.00 52.03 106 TYR A N 1
ATOM 816 C CA . TYR A 1 106 ? -46.088 52.664 22.931 1.00 52.03 106 TYR A CA 1
ATOM 817 C C . TYR A 1 106 ? -46.752 53.932 22.367 1.00 52.03 106 TYR A C 1
ATOM 819 O O . TYR A 1 106 ? -47.806 53.846 21.729 1.00 52.03 106 TYR A O 1
ATOM 827 N N . SER A 1 107 ? -46.161 55.092 22.642 1.00 57.97 107 SER A N 1
ATOM 828 C CA . SER A 1 107 ? -46.367 56.357 21.927 1.00 57.97 107 SER A CA 1
ATOM 829 C C . SER A 1 107 ? -45.016 56.824 2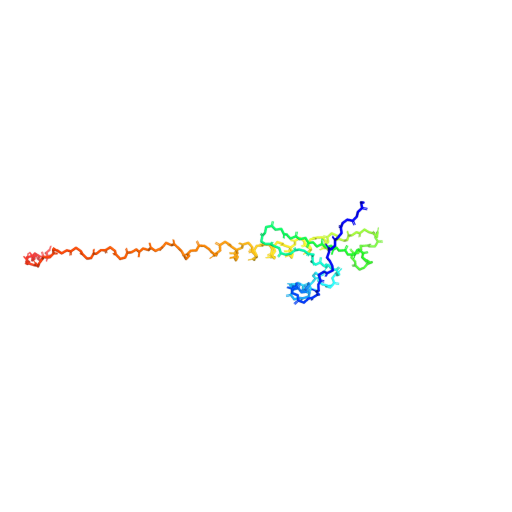1.419 1.00 57.97 107 SER A C 1
ATOM 831 O O . SER A 1 107 ? -44.027 56.585 22.150 1.00 57.97 107 SER A O 1
#

Foldseek 3Di:
DDDDDDPPDPPPDPFVCNQPVVCVVQVKGWDDQDLVDTDTDGDDDPVQADPVRDGDPVNVVVVVVSCVVSNCVSVVVVVVPPPPPPPPPDDDDDDDDDDDDDDDDDD